Protein AF-A0A7V5G8Y9-F1 (afdb_monomer)

Mean predicted aligned error: 13.3 Å

pLDDT: mean 83.91, std 13.23, range [43.12, 98.06]

Sequence (80 aa):
MKKTIKYSEEPIGDIKIIEDFLPSPENLVLKDNNVKVTISLTKESVDFFKAEAKKHHTQYQKMIRNLLDVYANNHSASKL

Foldseek 3Di:
DDDDDDDDPDDPPDDDDDPPPDDDPVVVDPDDPDDDDDDDDDPVLQVVLVVVCVVVVHDSVVVVVVVVVVVCVVVVVVPD

Radius of gyration: 24.34 Å; Cα contacts (8 Å, |Δi|>4): 13; chains: 1; bounding box: 62×25×50 Å

Solvent-accessible surface area (backbone atoms only — not comparable to full-atom values): 5555 Å² total; per-residue (Å²): 133,86,82,80,86,81,84,74,97,65,85,87,66,89,80,79,90,72,78,91,78,75,71,56,72,75,74,68,51,85,74,75,92,76,82,90,79,90,78,91,74,60,70,68,61,54,52,50,37,50,55,52,17,64,76,68,78,52,57,37,68,58,54,53,50,54,50,52,53,52,52,51,52,63,62,57,64,74,72,116

Structure (mmCIF, N/CA/C/O backbone):
data_AF-A0A7V5G8Y9-F1
#
_entry.id   AF-A0A7V5G8Y9-F1
#
loop_
_atom_site.group_PDB
_atom_site.id
_atom_site.type_symbol
_atom_site.label_atom_id
_atom_site.label_alt_id
_atom_site.label_comp_id
_atom_site.label_asym_id
_atom_site.label_entity_id
_atom_site.label_seq_id
_atom_site.pdbx_PDB_ins_code
_atom_site.Cartn_x
_atom_site.Cartn_y
_atom_site.Cartn_z
_atom_site.occupancy
_atom_site.B_iso_or_equiv
_atom_site.auth_seq_id
_atom_site.auth_comp_id
_atom_site.auth_asym_id
_atom_site.auth_atom_id
_atom_site.pdbx_PDB_model_num
ATOM 1 N N . MET A 1 1 ? -37.863 -1.758 0.225 1.00 52.09 1 MET A N 1
ATOM 2 C CA . MET A 1 1 ? -38.208 -2.971 -0.554 1.00 52.09 1 MET A CA 1
ATOM 3 C C . MET A 1 1 ? -37.917 -2.673 -2.021 1.00 52.09 1 MET A C 1
ATOM 5 O O . MET A 1 1 ? -38.435 -1.679 -2.517 1.00 52.09 1 MET A O 1
ATOM 9 N N . LYS A 1 2 ? -37.023 -3.419 -2.688 1.00 53.81 2 LYS A N 1
ATOM 10 C CA . LYS A 1 2 ? -36.711 -3.186 -4.114 1.00 53.81 2 LYS A CA 1
ATOM 11 C C . LYS A 1 2 ? -37.897 -3.656 -4.964 1.00 53.81 2 LYS A C 1
ATOM 13 O O . LYS A 1 2 ? -38.330 -4.792 -4.806 1.00 53.81 2 LYS A O 1
ATOM 18 N N . LYS A 1 3 ? -38.429 -2.784 -5.828 1.00 68.12 3 LYS A N 1
ATOM 19 C CA . LYS A 1 3 ? -39.472 -3.1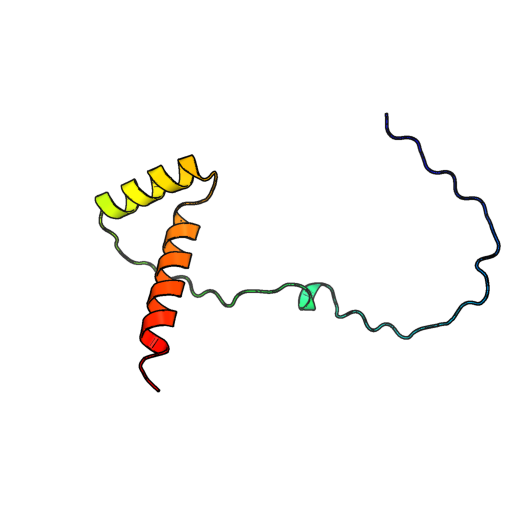55 -6.797 1.00 68.12 3 LYS A CA 1
ATOM 20 C C . LYS A 1 3 ? -38.887 -4.152 -7.797 1.00 68.12 3 LYS A C 1
ATOM 22 O O . LYS A 1 3 ? -37.823 -3.902 -8.357 1.00 68.12 3 LYS A O 1
ATOM 27 N N . THR A 1 4 ? -39.572 -5.270 -7.996 1.00 72.62 4 THR A N 1
ATOM 28 C CA . THR A 1 4 ? -39.245 -6.250 -9.031 1.00 72.62 4 THR A CA 1
ATOM 29 C C . THR A 1 4 ? -39.592 -5.666 -10.396 1.00 72.62 4 THR A C 1
ATOM 31 O O . THR A 1 4 ? -40.716 -5.218 -10.624 1.00 72.62 4 THR A O 1
ATOM 34 N N . ILE A 1 5 ? -38.606 -5.623 -11.290 1.00 78.31 5 ILE A N 1
ATOM 35 C CA . ILE A 1 5 ? -38.802 -5.192 -12.675 1.00 78.31 5 ILE A CA 1
ATOM 36 C C . ILE A 1 5 ? -39.535 -6.332 -13.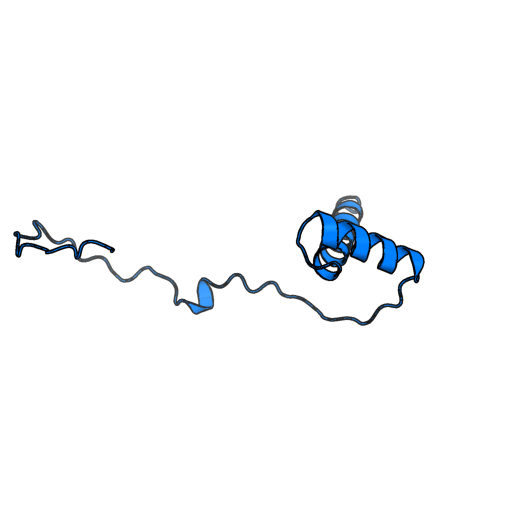391 1.00 78.31 5 ILE A C 1
ATOM 38 O O . ILE A 1 5 ? -39.059 -7.466 -13.384 1.00 78.31 5 ILE A O 1
ATOM 42 N N . LYS A 1 6 ? -40.717 -6.048 -13.946 1.00 75.19 6 LYS A N 1
ATOM 43 C CA . LYS A 1 6 ? -41.460 -6.974 -14.809 1.00 75.19 6 LYS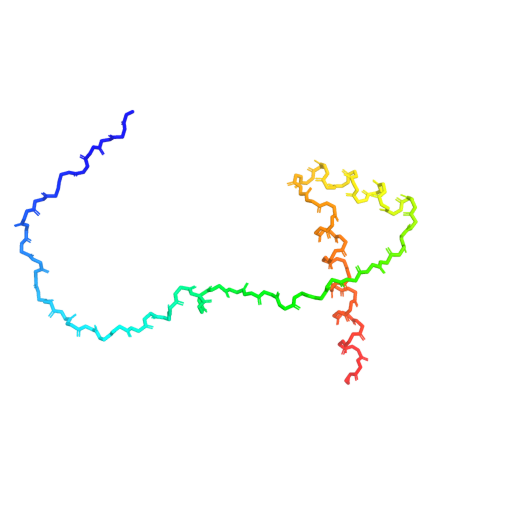 A CA 1
ATOM 44 C C . LYS A 1 6 ? -41.163 -6.596 -16.253 1.00 75.19 6 LYS A C 1
ATOM 46 O O . LYS A 1 6 ? -41.527 -5.499 -16.664 1.00 75.19 6 LYS A O 1
ATOM 51 N N . TYR A 1 7 ? -40.493 -7.480 -16.976 1.00 79.06 7 TYR A N 1
ATOM 52 C CA . TYR A 1 7 ? -40.241 -7.310 -18.402 1.00 79.06 7 TYR A CA 1
ATOM 53 C C . TYR A 1 7 ? -41.451 -7.819 -19.195 1.00 79.06 7 TYR A C 1
ATOM 55 O O . TYR A 1 7 ? -42.028 -8.851 -18.847 1.00 79.06 7 TYR A O 1
ATOM 63 N N . SER A 1 8 ? -41.864 -7.062 -20.207 1.00 74.06 8 SER A N 1
ATOM 64 C CA . SER A 1 8 ? -42.821 -7.469 -21.239 1.00 74.06 8 SER A CA 1
ATOM 65 C C . SER A 1 8 ? -42.066 -8.153 -22.383 1.00 74.06 8 SER A C 1
ATOM 67 O O . SER A 1 8 ? -40.953 -7.751 -22.716 1.00 74.06 8 SER A O 1
ATOM 69 N N . GLU A 1 9 ? -42.674 -9.179 -22.985 1.00 74.44 9 GLU A N 1
ATOM 70 C CA . GLU A 1 9 ? -42.179 -9.891 -24.179 1.00 74.44 9 GLU A CA 1
ATOM 71 C C . GLU A 1 9 ? -42.325 -9.007 -25.435 1.00 74.44 9 GLU A C 1
ATOM 73 O O . GLU A 1 9 ? -43.101 -9.291 -26.347 1.00 74.44 9 GLU A O 1
ATOM 78 N N . GLU A 1 10 ? -41.656 -7.858 -25.441 1.00 76.56 10 GLU A N 1
ATOM 79 C CA . GLU A 1 10 ? -41.656 -6.925 -26.565 1.00 76.56 10 GLU A CA 1
ATOM 80 C C . GLU A 1 10 ? -40.730 -7.416 -27.688 1.00 76.56 10 GLU A C 1
ATOM 82 O O . GLU A 1 10 ? -39.706 -8.053 -27.420 1.00 76.56 10 GLU A O 1
ATOM 87 N N . PRO A 1 11 ? -41.062 -7.135 -28.963 1.00 75.44 11 PRO A N 1
ATOM 88 C CA . PRO A 1 11 ? -40.238 -7.559 -30.084 1.00 75.44 11 PRO A CA 1
ATOM 89 C C . PRO A 1 11 ? -38.862 -6.881 -30.011 1.00 75.44 11 PRO A C 1
ATOM 91 O O . PRO A 1 11 ? -38.752 -5.660 -30.048 1.00 75.44 11 PRO A O 1
ATOM 94 N N . ILE A 1 12 ? -37.811 -7.700 -29.950 1.00 71.50 12 ILE A N 1
ATOM 95 C CA . ILE A 1 12 ? -36.398 -7.313 -29.773 1.00 71.50 12 ILE A CA 1
ATOM 96 C C . ILE A 1 12 ? -35.821 -6.451 -30.925 1.00 71.50 12 ILE A C 1
ATOM 98 O O . ILE A 1 12 ? -34.708 -5.938 -30.816 1.00 71.50 12 ILE A O 1
ATOM 102 N N . GLY A 1 13 ? -36.580 -6.230 -32.003 1.00 77.06 13 GLY A N 1
ATOM 103 C CA . GLY A 1 13 ? -36.130 -5.506 -33.196 1.00 77.06 13 GLY A CA 1
ATOM 104 C C . GLY A 1 13 ? -35.147 -6.321 -34.043 1.00 77.06 13 GLY A C 1
ATOM 105 O O . GLY A 1 13 ? -35.047 -7.540 -33.899 1.00 77.06 13 GLY A O 1
ATOM 106 N N . ASP A 1 14 ? -34.428 -5.653 -34.947 1.00 79.06 14 ASP A N 1
ATOM 107 C CA . ASP A 1 14 ? -33.446 -6.295 -35.826 1.00 79.06 14 ASP A CA 1
ATOM 108 C C . ASP A 1 14 ? -32.188 -6.705 -35.041 1.00 79.06 14 ASP A C 1
ATOM 110 O O . ASP A 1 14 ? -31.408 -5.872 -34.574 1.00 79.06 14 ASP A O 1
ATOM 114 N N . ILE A 1 15 ? -31.978 -8.015 -34.901 1.00 79.25 15 ILE A N 1
ATOM 115 C CA . ILE A 1 15 ? -30.852 -8.583 -34.154 1.00 79.25 15 ILE A CA 1
ATOM 116 C C . ILE A 1 15 ? -29.614 -8.603 -35.050 1.00 79.25 15 ILE A C 1
ATOM 118 O O . ILE A 1 15 ? -29.577 -9.293 -36.069 1.00 79.25 15 ILE A O 1
ATOM 122 N N . LYS A 1 16 ? -28.555 -7.907 -34.635 1.00 77.56 16 LYS A N 1
ATOM 123 C CA . LYS A 1 16 ? -27.229 -8.040 -35.243 1.00 77.56 16 LYS A CA 1
ATOM 124 C C . LYS A 1 16 ? -26.395 -9.014 -34.415 1.00 77.56 16 LYS A C 1
ATOM 126 O O . LYS A 1 16 ? -26.033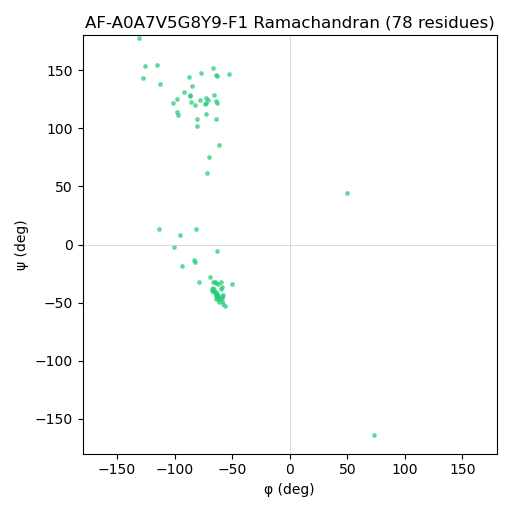 -8.705 -33.284 1.00 77.56 16 LYS A O 1
ATOM 131 N N . ILE A 1 17 ? -26.098 -10.186 -34.975 1.00 78.06 17 ILE A N 1
ATOM 132 C CA . ILE A 1 17 ? -25.204 -11.165 -34.344 1.00 78.06 17 ILE A CA 1
ATOM 133 C C . ILE A 1 17 ? -23.775 -10.626 -34.449 1.00 78.06 17 ILE A C 1
ATOM 135 O O . ILE A 1 17 ? -23.296 -10.333 -35.544 1.00 78.06 17 ILE A O 1
ATOM 139 N N . ILE A 1 18 ? -23.122 -10.452 -33.304 1.00 81.00 18 ILE A N 1
ATOM 140 C CA . ILE A 1 18 ? -21.729 -10.015 -33.192 1.00 81.00 18 ILE A CA 1
ATOM 141 C C . ILE A 1 18 ? -20.943 -11.197 -32.625 1.00 81.00 18 ILE A C 1
ATOM 143 O O . ILE A 1 18 ? -21.429 -11.882 -31.725 1.00 81.00 18 ILE A O 1
ATOM 147 N N . GLU A 1 19 ? -19.755 -11.451 -33.167 1.00 84.06 19 GLU A N 1
ATOM 148 C CA . GLU A 1 19 ? -18.843 -12.455 -32.618 1.00 84.06 19 GLU A CA 1
ATOM 149 C C . GLU A 1 19 ? -18.391 -12.055 -31.208 1.00 84.06 19 GLU A C 1
ATOM 151 O O . GLU A 1 19 ? -18.250 -10.867 -30.904 1.00 84.06 19 GLU A O 1
ATOM 156 N N . ASP A 1 20 ? -18.183 -13.042 -30.335 1.00 81.06 20 ASP A N 1
ATOM 157 C CA . ASP A 1 20 ? -17.726 -12.785 -28.971 1.00 81.06 20 ASP A CA 1
ATOM 158 C C . ASP A 1 20 ? -16.324 -12.162 -28.997 1.00 81.06 20 ASP A C 1
ATOM 160 O O . ASP A 1 20 ? -15.333 -12.806 -29.338 1.00 81.06 20 ASP A O 1
ATOM 164 N N . PHE A 1 21 ? -16.260 -10.871 -28.676 1.00 80.88 21 PHE A N 1
ATOM 165 C CA . PHE A 1 21 ? -15.030 -10.085 -28.622 1.00 80.88 21 PHE A CA 1
ATOM 166 C C . PHE A 1 21 ? -14.528 -9.907 -27.189 1.00 80.88 21 PHE A C 1
ATOM 168 O O . PHE A 1 21 ? -13.507 -9.244 -26.976 1.00 80.88 21 PHE A O 1
ATOM 175 N N . LEU A 1 22 ? -15.258 -10.418 -26.190 1.00 85.94 22 LEU A N 1
ATOM 176 C CA . LEU A 1 22 ? -14.892 -10.189 -24.806 1.00 85.94 22 LEU A CA 1
ATOM 177 C C . LEU A 1 22 ? -13.728 -11.110 -24.425 1.00 85.94 22 LEU A C 1
ATOM 179 O O . LEU A 1 22 ? -13.829 -12.333 -24.540 1.00 85.94 22 LEU A O 1
ATOM 183 N N . PRO A 1 23 ? -12.606 -10.552 -23.938 1.00 79.19 23 PRO A N 1
ATOM 184 C CA . PRO A 1 23 ? -11.548 -11.379 -23.393 1.00 79.19 23 PRO A CA 1
ATOM 185 C C . PRO A 1 23 ? -12.083 -12.125 -22.168 1.00 79.19 23 PRO A C 1
ATOM 187 O O . PRO A 1 23 ? -12.885 -11.598 -21.392 1.00 79.19 23 PRO A O 1
ATOM 190 N N . SER A 1 24 ? -11.621 -13.360 -21.980 1.00 82.50 24 SER A N 1
ATOM 191 C CA . SER A 1 24 ? -12.017 -14.178 -20.836 1.00 82.50 24 SER A CA 1
ATOM 192 C C . SER A 1 24 ? -11.808 -13.424 -19.513 1.00 82.50 24 SER A C 1
ATOM 194 O O . SER A 1 24 ? -10.841 -12.665 -19.402 1.00 82.50 24 SER A O 1
ATOM 196 N N . PRO A 1 25 ? -12.652 -13.641 -18.485 1.00 75.31 25 PRO A N 1
ATOM 197 C CA . PRO A 1 25 ? -12.597 -12.894 -17.225 1.00 75.31 25 PRO A CA 1
ATOM 198 C C . PRO A 1 25 ? -11.205 -12.831 -16.591 1.00 75.31 25 PRO A C 1
ATOM 200 O O . PRO A 1 25 ? -10.832 -11.815 -16.018 1.00 75.31 25 PRO A O 1
ATOM 203 N N . GLU A 1 26 ? -10.407 -13.887 -16.742 1.00 73.94 26 GLU A N 1
ATOM 204 C CA . GLU A 1 26 ? -9.029 -13.962 -16.252 1.00 73.94 26 GLU A CA 1
ATOM 205 C C . GLU A 1 26 ? -8.081 -12.954 -16.922 1.00 73.94 26 GLU A C 1
ATOM 207 O O . GLU A 1 26 ? -7.184 -12.438 -16.258 1.00 73.94 26 GLU A O 1
ATOM 212 N N . ASN A 1 27 ? -8.315 -12.636 -18.199 1.00 70.12 27 ASN A N 1
ATOM 213 C CA . ASN A 1 27 ? -7.570 -11.649 -18.986 1.00 70.12 27 ASN A CA 1
ATOM 214 C C . ASN A 1 27 ? -8.049 -10.210 -18.730 1.00 70.12 27 ASN A C 1
ATOM 216 O O . ASN A 1 27 ? -7.355 -9.259 -19.080 1.00 70.12 27 ASN A O 1
ATOM 220 N N . LEU A 1 28 ? -9.223 -10.041 -18.114 1.00 70.44 28 LEU A N 1
ATOM 221 C CA . LEU A 1 28 ? -9.714 -8.747 -17.629 1.00 70.44 28 LEU A CA 1
ATOM 222 C C . LEU A 1 28 ? -9.140 -8.387 -16.252 1.00 70.44 28 LEU A C 1
ATOM 224 O O . LEU A 1 28 ? -9.250 -7.239 -15.818 1.00 70.44 28 LEU A O 1
ATOM 228 N N . VAL A 1 29 ? -8.523 -9.344 -15.550 1.00 67.50 29 VAL A N 1
ATOM 229 C CA . VAL A 1 29 ? -7.863 -9.068 -14.274 1.00 67.50 29 VAL A CA 1
ATOM 230 C C . VAL A 1 29 ? -6.487 -8.472 -14.552 1.00 67.50 29 VAL A C 1
ATOM 232 O O . VAL A 1 29 ? -5.555 -9.179 -14.928 1.00 67.50 29 VAL A O 1
ATOM 235 N N . LEU A 1 30 ? -6.344 -7.172 -14.294 1.00 62.19 30 LEU A N 1
ATOM 236 C CA . LEU A 1 30 ? -5.049 -6.502 -14.149 1.00 62.19 30 LEU A CA 1
ATOM 237 C C . LEU A 1 30 ? -4.303 -7.125 -12.957 1.00 62.19 30 LEU A C 1
ATOM 239 O O . LEU A 1 30 ? -4.424 -6.677 -11.817 1.00 62.19 30 LEU A O 1
ATOM 243 N N . LYS A 1 31 ? -3.588 -8.228 -13.191 1.00 62.44 31 LYS A N 1
ATOM 244 C CA . LYS A 1 31 ? -2.703 -8.830 -12.193 1.00 62.44 31 LYS A CA 1
ATOM 245 C C . LYS A 1 31 ? -1.392 -8.056 -12.203 1.00 62.44 31 LYS A C 1
ATOM 247 O O . LYS A 1 31 ? -0.553 -8.260 -13.074 1.00 62.44 31 LYS A O 1
ATOM 252 N N . ASP A 1 32 ? -1.212 -7.183 -11.220 1.00 68.62 32 ASP A N 1
ATOM 253 C CA . ASP A 1 32 ? 0.073 -6.528 -11.000 1.00 68.62 32 ASP A CA 1
ATOM 254 C C . ASP A 1 32 ? 1.136 -7.577 -10.630 1.00 68.62 32 ASP A C 1
ATOM 256 O O . ASP A 1 32 ? 0.984 -8.313 -9.644 1.00 68.62 32 ASP A O 1
ATOM 260 N N . ASN A 1 33 ? 2.229 -7.627 -11.400 1.00 75.38 33 ASN A N 1
ATOM 261 C CA . ASN A 1 33 ? 3.381 -8.506 -11.174 1.00 75.38 33 ASN A CA 1
ATOM 262 C C . ASN A 1 33 ? 4.171 -8.066 -9.926 1.00 75.38 33 ASN A C 1
ATOM 264 O O . ASN A 1 33 ? 5.234 -7.456 -10.017 1.00 75.38 33 ASN A O 1
ATOM 268 N N . ASN A 1 34 ? 3.638 -8.349 -8.738 1.00 81.44 34 ASN A N 1
ATOM 269 C CA . ASN A 1 34 ? 4.254 -7.981 -7.466 1.00 81.44 34 ASN A CA 1
ATOM 270 C C . ASN A 1 34 ? 5.259 -9.044 -6.995 1.00 81.44 34 ASN A C 1
ATOM 272 O O . ASN A 1 34 ? 4.905 -10.212 -6.832 1.00 81.44 34 ASN A O 1
ATOM 276 N N . VAL A 1 35 ? 6.483 -8.623 -6.660 1.00 87.25 35 VAL A N 1
ATOM 277 C CA . VAL A 1 35 ? 7.476 -9.468 -5.974 1.00 87.25 35 VAL A CA 1
ATOM 278 C C . VAL A 1 35 ? 7.449 -9.162 -4.478 1.00 87.25 35 VAL A C 1
ATOM 280 O O . VAL A 1 35 ? 7.596 -8.015 -4.058 1.00 87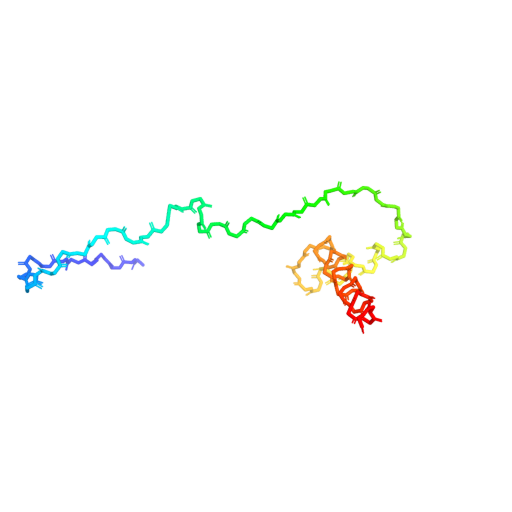.25 35 VAL A O 1
ATOM 283 N N . LYS A 1 36 ? 7.260 -10.192 -3.646 1.00 88.44 36 LYS A N 1
ATOM 284 C CA . LYS A 1 36 ? 7.285 -10.047 -2.186 1.00 88.44 36 LYS A CA 1
ATOM 285 C C . LYS A 1 36 ? 8.718 -10.159 -1.675 1.00 88.44 36 LYS A C 1
ATOM 287 O O . LYS A 1 36 ? 9.358 -11.191 -1.848 1.00 88.44 36 LYS A O 1
ATOM 292 N N . VAL A 1 37 ? 9.171 -9.126 -0.975 1.00 89.94 37 VAL A N 1
ATOM 293 C CA . VAL A 1 37 ? 10.473 -9.088 -0.300 1.00 89.94 37 VAL A CA 1
ATOM 294 C C . VAL A 1 37 ? 10.298 -8.739 1.177 1.00 89.94 37 VAL A C 1
ATOM 296 O O . VAL A 1 37 ? 9.326 -8.082 1.556 1.00 89.94 37 VAL A O 1
ATOM 299 N N . THR A 1 38 ? 11.239 -9.174 2.013 1.00 93.38 38 THR A N 1
ATOM 300 C CA . THR A 1 38 ? 11.310 -8.782 3.426 1.00 93.38 38 THR A CA 1
ATOM 301 C C . THR A 1 38 ? 12.389 -7.719 3.578 1.00 93.38 38 THR A C 1
ATOM 303 O O . THR A 1 38 ? 13.544 -7.970 3.248 1.00 93.38 38 THR A O 1
ATOM 306 N N . ILE A 1 39 ? 12.017 -6.544 4.084 1.00 93.00 39 ILE A N 1
ATOM 307 C CA . ILE A 1 39 ? 12.936 -5.440 4.379 1.00 93.00 39 ILE A CA 1
ATOM 308 C C . ILE A 1 39 ? 12.732 -4.980 5.823 1.00 93.00 39 ILE A C 1
ATOM 310 O O . ILE A 1 39 ? 11.604 -4.966 6.321 1.00 93.00 39 ILE A O 1
ATOM 314 N N . SER A 1 40 ? 13.815 -4.600 6.495 1.00 95.50 40 SER A N 1
ATOM 315 C CA . SER A 1 40 ? 13.753 -4.018 7.838 1.00 95.50 40 SER A CA 1
ATOM 316 C C . SER A 1 40 ? 13.536 -2.511 7.737 1.00 95.50 40 SER A C 1
ATOM 318 O O . SER A 1 40 ? 14.287 -1.820 7.055 1.00 95.50 40 SER A O 1
ATOM 320 N N . LEU A 1 41 ? 12.521 -2.000 8.433 1.00 94.94 41 LEU A N 1
ATOM 321 C CA . LEU A 1 41 ? 12.226 -0.571 8.548 1.00 94.94 41 LEU A CA 1
ATOM 322 C C . LEU A 1 41 ? 12.404 -0.127 10.001 1.00 94.94 41 LEU A C 1
ATOM 324 O O . LEU A 1 41 ? 12.260 -0.931 10.924 1.00 94.94 41 LEU A O 1
ATOM 328 N N . THR A 1 42 ? 12.689 1.157 10.215 1.00 97.50 42 THR A N 1
ATOM 329 C CA . THR A 1 42 ? 12.746 1.713 11.571 1.00 97.50 42 THR A CA 1
ATOM 330 C C . THR A 1 42 ? 11.356 1.710 12.207 1.00 97.50 42 THR A C 1
ATOM 332 O O . THR A 1 42 ? 10.329 1.806 11.525 1.00 97.50 42 THR A O 1
ATOM 335 N N . LYS A 1 43 ? 11.315 1.622 13.541 1.00 97.62 43 LYS A N 1
ATOM 336 C CA . LYS A 1 43 ? 10.058 1.679 14.297 1.00 97.62 43 LYS A CA 1
ATOM 337 C C . LYS A 1 43 ? 9.301 2.982 14.023 1.00 97.62 43 LYS A C 1
ATOM 339 O O . LYS A 1 43 ? 8.103 2.947 13.765 1.00 97.62 43 LYS A O 1
ATOM 344 N N . GLU A 1 44 ? 10.022 4.100 14.005 1.00 97.69 44 GLU A N 1
ATOM 345 C CA . GLU A 1 44 ? 9.473 5.435 13.755 1.00 97.69 44 GLU A CA 1
ATOM 346 C C . GLU A 1 44 ? 8.771 5.528 12.396 1.00 97.69 44 GLU A C 1
ATOM 348 O O . GLU A 1 44 ? 7.637 6.000 12.321 1.00 97.69 44 GLU A O 1
ATOM 353 N N . SER A 1 45 ? 9.389 5.009 11.327 1.00 96.44 45 SER A N 1
ATOM 354 C CA . SER A 1 45 ? 8.765 5.002 10.001 1.00 96.44 45 SER A CA 1
ATOM 355 C C . SER A 1 45 ? 7.494 4.154 9.979 1.00 96.44 45 SER A C 1
ATOM 357 O O . SER A 1 45 ? 6.479 4.575 9.427 1.00 96.44 45 SER A O 1
ATOM 359 N N . VAL A 1 46 ? 7.512 2.970 10.599 1.00 96.81 46 VAL A N 1
ATOM 360 C CA . VAL A 1 46 ? 6.328 2.098 10.651 1.00 96.81 46 VAL A CA 1
ATOM 361 C C . VAL A 1 46 ? 5.187 2.757 11.430 1.00 96.81 46 VAL A C 1
ATOM 363 O O . VAL A 1 46 ? 4.034 2.692 10.997 1.00 96.81 46 VAL A O 1
ATOM 366 N N . ASP A 1 47 ? 5.491 3.399 12.556 1.00 98.06 47 ASP A N 1
ATOM 367 C CA . ASP A 1 47 ? 4.491 4.067 13.387 1.00 98.06 47 ASP A CA 1
ATOM 368 C C . ASP A 1 47 ? 3.877 5.283 12.672 1.00 98.06 47 ASP A C 1
ATOM 370 O O . ASP A 1 47 ? 2.655 5.459 12.717 1.00 98.06 47 ASP A O 1
ATOM 374 N N . PHE A 1 48 ? 4.676 6.041 11.909 1.00 97.75 48 PHE A N 1
ATOM 375 C CA . PHE A 1 48 ? 4.182 7.103 11.027 1.00 97.75 48 PHE A CA 1
ATOM 376 C C . PHE A 1 48 ? 3.145 6.578 10.020 1.00 97.75 48 PHE A C 1
ATOM 378 O O . PHE A 1 48 ? 2.016 7.072 9.971 1.00 97.75 48 PHE A O 1
ATOM 385 N N . PHE A 1 49 ? 3.475 5.525 9.261 1.00 96.94 49 PHE A N 1
ATOM 386 C CA . PHE A 1 49 ? 2.544 4.989 8.260 1.00 96.94 49 PHE A CA 1
ATOM 387 C C . PHE A 1 49 ? 1.293 4.368 8.881 1.00 96.94 49 PHE A C 1
ATOM 389 O O . PHE A 1 49 ? 0.221 4.450 8.286 1.00 96.94 49 PHE A O 1
ATOM 396 N N . LYS A 1 50 ? 1.383 3.768 10.074 1.00 97.50 50 LYS A N 1
ATOM 397 C CA . LYS A 1 50 ? 0.198 3.276 10.797 1.00 97.50 50 LYS A CA 1
ATOM 398 C C . LYS A 1 50 ? -0.747 4.414 11.178 1.00 97.50 50 LYS A C 1
ATOM 400 O O . LYS A 1 50 ? -1.962 4.261 11.038 1.00 97.50 50 LYS A O 1
ATOM 405 N N . ALA A 1 51 ? -0.206 5.534 11.655 1.00 97.81 51 ALA A N 1
ATOM 406 C CA . ALA A 1 51 ? -1.001 6.697 12.027 1.00 97.81 51 ALA A CA 1
ATOM 407 C C . ALA A 1 51 ? -1.712 7.303 10.807 1.00 97.81 51 ALA A C 1
ATOM 409 O O . ALA A 1 51 ? -2.922 7.526 10.856 1.00 97.81 51 ALA A O 1
ATOM 410 N N . GLU A 1 52 ? -0.995 7.495 9.699 1.00 97.12 52 GLU A N 1
ATOM 411 C CA . GLU A 1 52 ? -1.573 8.024 8.459 1.00 97.12 52 GLU A CA 1
ATOM 412 C C . GLU A 1 52 ? -2.594 7.068 7.830 1.00 97.12 52 GLU A C 1
ATOM 414 O O . GLU A 1 52 ? -3.689 7.478 7.442 1.00 97.12 52 GLU A O 1
ATOM 419 N N . ALA A 1 53 ? -2.314 5.764 7.825 1.00 96.69 53 ALA A N 1
ATOM 420 C CA . ALA A 1 53 ? -3.239 4.761 7.308 1.00 96.69 53 ALA A CA 1
ATOM 421 C C . ALA A 1 53 ? -4.588 4.767 8.044 1.00 96.69 53 ALA A C 1
ATOM 423 O O . ALA A 1 53 ? -5.639 4.614 7.416 1.00 96.69 53 ALA A O 1
ATOM 424 N N . LYS A 1 54 ? -4.572 5.007 9.364 1.00 96.56 54 LYS A N 1
ATOM 425 C CA . LYS A 1 54 ? -5.789 5.142 10.174 1.00 96.56 54 LYS A CA 1
ATOM 426 C C . LYS A 1 54 ? -6.605 6.379 9.787 1.00 96.56 54 LYS A C 1
ATOM 428 O O . LYS A 1 54 ? -7.827 6.284 9.744 1.00 96.56 54 LYS A O 1
ATOM 433 N N . LYS A 1 55 ? -5.950 7.509 9.492 1.00 96.75 55 LYS A N 1
ATOM 434 C CA . LYS A 1 55 ? -6.617 8.750 9.053 1.00 96.75 55 LYS A CA 1
ATOM 435 C C . LYS A 1 55 ? -7.257 8.600 7.673 1.00 96.75 55 LYS A C 1
ATOM 437 O O . LYS A 1 55 ? -8.348 9.104 7.445 1.00 96.75 55 LYS A O 1
ATOM 442 N N . HIS A 1 56 ? -6.586 7.888 6.771 1.00 94.00 56 HIS A N 1
ATOM 443 C CA . HIS A 1 56 ? -7.007 7.723 5.379 1.00 94.00 56 HIS A CA 1
ATOM 444 C C . HIS A 1 56 ? -7.807 6.437 5.111 1.00 94.00 56 HIS A C 1
ATOM 446 O O . HIS A 1 56 ? -8.060 6.114 3.952 1.00 94.00 56 HIS A O 1
ATOM 452 N N . HIS A 1 57 ? -8.192 5.694 6.157 1.00 94.12 57 HIS A N 1
ATOM 453 C CA . HIS A 1 57 ? -8.938 4.433 6.061 1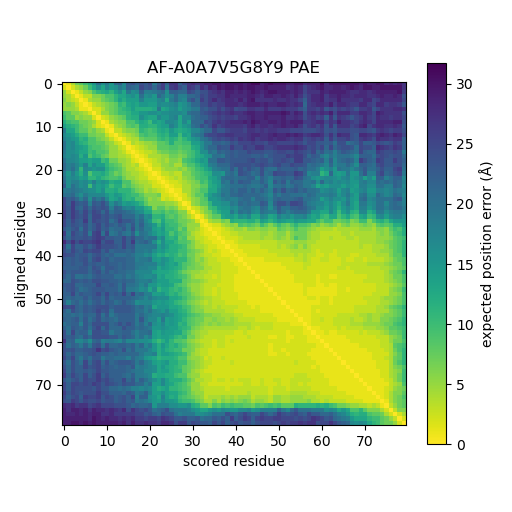.00 94.12 57 HIS A CA 1
ATOM 454 C C . HIS A 1 57 ? -8.328 3.433 5.061 1.00 94.12 57 HIS A C 1
ATOM 456 O O . HIS A 1 57 ? -9.024 2.811 4.260 1.00 94.12 57 HIS A O 1
ATOM 462 N N . THR A 1 58 ? -7.004 3.279 5.106 1.00 94.75 58 THR A N 1
ATOM 463 C CA . THR A 1 58 ? -6.243 2.412 4.196 1.00 94.75 58 THR A CA 1
ATOM 464 C C . THR A 1 58 ? -5.280 1.505 4.964 1.00 94.75 58 THR A C 1
ATOM 466 O O . THR A 1 58 ? -5.188 1.553 6.188 1.00 94.75 58 THR A O 1
ATOM 469 N N . GLN A 1 59 ? -4.560 0.642 4.250 1.00 96.06 59 GLN A N 1
ATOM 470 C CA . GLN A 1 59 ? -3.518 -0.214 4.813 1.00 96.06 59 GLN A CA 1
ATOM 471 C C . GLN A 1 59 ? -2.156 0.482 4.733 1.00 96.06 59 GLN A C 1
ATOM 473 O O . GLN A 1 59 ? -1.749 0.935 3.660 1.00 96.06 59 GLN A O 1
ATOM 478 N N . TYR A 1 60 ? -1.406 0.509 5.837 1.00 96.19 60 TYR A N 1
ATOM 479 C CA . TYR A 1 60 ? -0.087 1.154 5.891 1.00 96.19 60 TYR A CA 1
ATOM 480 C C . TYR A 1 60 ? 0.906 0.536 4.890 1.00 96.19 60 TYR A C 1
ATOM 482 O O . TYR A 1 60 ? 1.719 1.243 4.301 1.00 96.19 60 TYR A O 1
ATOM 490 N N . GLN A 1 61 ? 0.789 -0.767 4.610 1.00 94.44 61 GLN A N 1
ATOM 491 C CA . GLN A 1 61 ? 1.604 -1.457 3.607 1.00 94.44 61 GLN A CA 1
ATOM 492 C C . GLN A 1 61 ? 1.380 -0.901 2.196 1.00 94.44 61 GLN A C 1
ATOM 494 O O . GLN A 1 61 ? 2.311 -0.871 1.395 1.00 94.44 61 GLN A O 1
ATOM 499 N N . LYS A 1 62 ? 0.154 -0.462 1.877 1.00 93.25 62 LYS A N 1
ATOM 500 C CA . LYS A 1 62 ? -0.165 0.151 0.581 1.00 93.25 62 LYS A CA 1
ATOM 501 C C . LYS A 1 62 ? 0.536 1.499 0.436 1.00 93.25 62 LYS A C 1
ATOM 503 O O . LYS A 1 62 ? 1.076 1.787 -0.622 1.00 93.25 62 LYS A O 1
ATOM 508 N N . MET A 1 63 ? 0.584 2.280 1.516 1.00 95.19 63 MET A N 1
ATOM 509 C CA . MET A 1 63 ? 1.298 3.558 1.537 1.00 95.19 63 MET A CA 1
ATOM 510 C C . MET A 1 63 ? 2.804 3.365 1.336 1.00 95.19 63 MET A C 1
ATOM 512 O O . MET A 1 63 ? 3.398 4.062 0.521 1.00 95.19 63 MET A O 1
ATOM 516 N N . ILE A 1 64 ? 3.399 2.380 2.020 1.00 95.62 64 ILE A N 1
ATOM 517 C CA . ILE A 1 64 ? 4.823 2.046 1.863 1.00 95.62 64 ILE A CA 1
ATOM 518 C C . ILE A 1 64 ? 5.124 1.606 0.425 1.00 95.62 64 ILE A C 1
ATOM 520 O O . ILE A 1 64 ? 6.084 2.094 -0.162 1.00 95.62 64 ILE A O 1
ATOM 524 N N . ARG A 1 65 ? 4.299 0.723 -0.157 1.00 93.19 65 ARG A N 1
ATOM 525 C CA . ARG A 1 65 ? 4.473 0.270 -1.547 1.00 93.19 65 ARG A CA 1
ATOM 526 C C . ARG A 1 65 ? 4.437 1.447 -2.523 1.00 93.19 65 ARG A C 1
ATOM 528 O O . ARG A 1 65 ? 5.397 1.639 -3.254 1.00 93.19 65 ARG A O 1
ATOM 535 N N . ASN A 1 66 ? 3.407 2.290 -2.437 1.00 93.19 66 ASN A N 1
ATOM 536 C CA . ASN A 1 66 ? 3.277 3.458 -3.308 1.00 93.19 66 ASN A CA 1
ATOM 537 C C . ASN A 1 66 ? 4.464 4.424 -3.173 1.00 93.19 66 ASN A C 1
ATOM 539 O O . ASN A 1 66 ? 4.902 4.996 -4.166 1.00 93.19 66 ASN A O 1
ATOM 543 N N . LEU A 1 67 ? 4.990 4.616 -1.958 1.00 94.50 67 LEU A N 1
ATOM 544 C CA . LEU A 1 67 ? 6.167 5.457 -1.748 1.00 94.50 67 LEU A CA 1
ATOM 545 C C . LEU A 1 67 ? 7.399 4.890 -2.467 1.00 94.50 67 LEU A C 1
ATOM 547 O O . LEU A 1 67 ? 8.125 5.646 -3.111 1.00 94.50 67 LEU A O 1
ATOM 551 N N . LEU A 1 68 ? 7.626 3.577 -2.367 1.00 93.94 68 LEU A N 1
ATOM 552 C CA .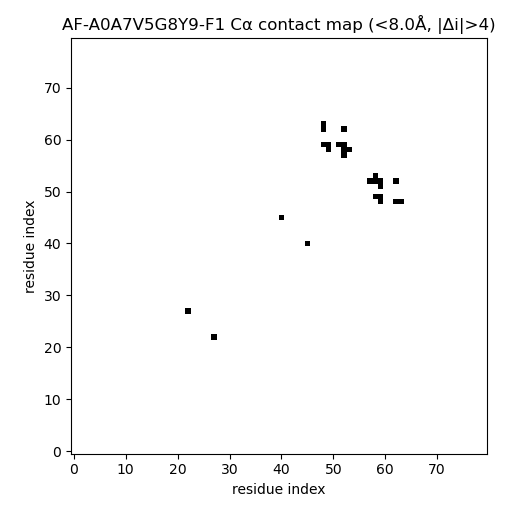 LEU A 1 68 ? 8.729 2.907 -3.057 1.00 93.94 68 LEU A CA 1
ATOM 553 C C . LEU A 1 68 ? 8.572 2.986 -4.578 1.00 93.94 68 LEU A C 1
ATOM 555 O O . LEU A 1 68 ? 9.553 3.274 -5.260 1.00 93.94 68 LEU A O 1
ATOM 559 N N . ASP A 1 69 ? 7.355 2.807 -5.094 1.00 92.00 69 ASP A N 1
ATOM 560 C CA . ASP A 1 69 ? 7.066 2.904 -6.528 1.00 92.00 69 ASP A CA 1
ATOM 561 C C . ASP A 1 69 ? 7.352 4.318 -7.060 1.00 92.00 69 ASP A C 1
ATOM 563 O O . ASP A 1 69 ? 8.044 4.481 -8.063 1.00 92.00 69 ASP A O 1
ATOM 567 N N . VAL A 1 70 ? 6.885 5.360 -6.359 1.00 94.50 70 VAL A N 1
ATOM 568 C CA . VAL A 1 70 ? 7.153 6.764 -6.725 1.00 94.50 70 VAL A CA 1
ATOM 569 C C . VAL A 1 70 ? 8.648 7.076 -6.672 1.00 94.50 70 VAL A C 1
ATOM 571 O O . VAL A 1 70 ? 9.178 7.705 -7.588 1.00 94.50 70 VAL A O 1
ATOM 574 N N . TYR A 1 71 ? 9.341 6.629 -5.622 1.00 94.75 71 TYR A N 1
ATOM 575 C CA . TYR A 1 71 ? 10.783 6.825 -5.493 1.00 94.75 71 TYR A CA 1
ATOM 576 C C . TYR A 1 71 ? 11.544 6.152 -6.641 1.00 94.75 71 TYR A C 1
ATOM 578 O O . TYR A 1 71 ? 12.363 6.796 -7.298 1.00 94.75 71 TYR A O 1
ATOM 586 N N . ALA A 1 72 ? 11.245 4.882 -6.921 1.00 93.50 72 ALA A N 1
ATOM 587 C CA . ALA A 1 72 ? 11.879 4.139 -8.000 1.00 93.50 72 ALA A CA 1
ATOM 588 C C . ALA A 1 72 ? 11.648 4.823 -9.354 1.00 93.50 72 ALA A C 1
ATOM 590 O O . ALA A 1 72 ? 12.622 5.091 -10.052 1.00 93.50 72 ALA A O 1
ATOM 591 N N . ASN A 1 73 ? 10.402 5.193 -9.668 1.00 92.69 73 ASN A N 1
ATOM 592 C CA . ASN A 1 73 ? 10.039 5.855 -10.923 1.00 92.69 73 ASN A CA 1
ATOM 593 C C . ASN A 1 73 ? 10.784 7.181 -11.130 1.00 92.69 73 ASN A C 1
ATOM 595 O O . ASN A 1 73 ? 11.318 7.435 -12.212 1.00 92.69 73 ASN A O 1
ATOM 599 N N . ASN A 1 74 ? 10.871 8.009 -10.085 1.00 93.94 74 ASN A N 1
ATOM 600 C CA . ASN A 1 74 ? 11.563 9.297 -10.157 1.00 93.94 74 ASN A CA 1
ATOM 601 C C . ASN A 1 74 ? 13.074 9.143 -10.394 1.00 93.94 74 ASN A C 1
ATOM 603 O O . ASN A 1 74 ? 13.684 9.981 -11.053 1.00 93.94 74 ASN A O 1
ATOM 6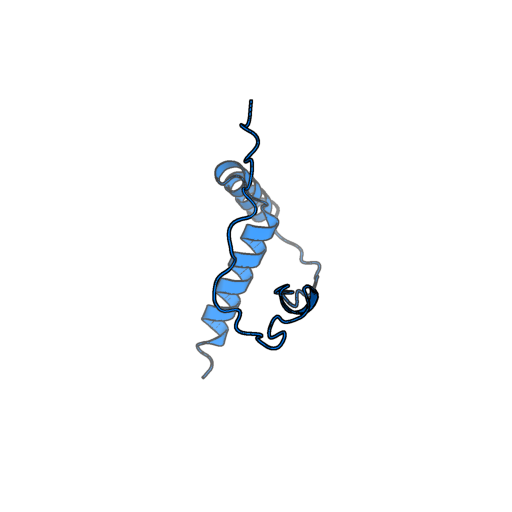07 N N . HIS A 1 75 ? 13.688 8.078 -9.875 1.00 91.81 75 HIS A N 1
ATOM 608 C CA . HIS A 1 75 ? 15.127 7.843 -10.010 1.00 91.81 75 HIS A CA 1
ATOM 609 C C . HIS A 1 75 ? 15.507 6.963 -11.208 1.00 91.81 75 HIS A C 1
ATOM 611 O O . HIS A 1 75 ? 16.655 7.009 -11.651 1.00 91.81 75 HIS A O 1
ATOM 617 N N . SER A 1 76 ? 14.570 6.197 -11.768 1.00 86.25 76 SER A N 1
ATOM 618 C CA . SER A 1 76 ? 14.770 5.476 -13.027 1.00 86.25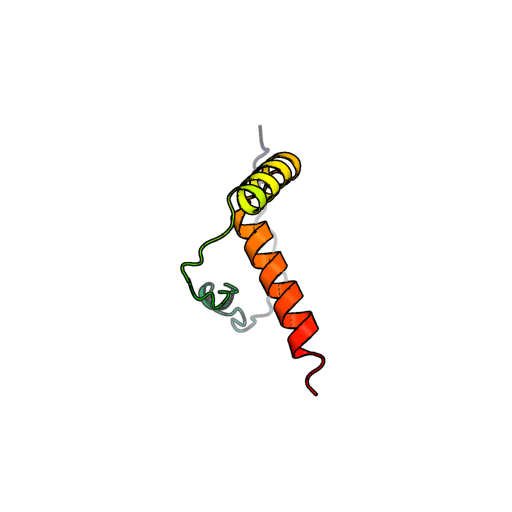 76 SER A CA 1
ATOM 619 C C . SER A 1 76 ? 14.622 6.387 -14.246 1.00 86.25 76 SER A C 1
ATOM 621 O O . SER A 1 76 ? 15.316 6.175 -15.235 1.00 86.25 76 SER A O 1
ATOM 623 N N . ALA A 1 77 ? 13.764 7.413 -14.175 1.00 63.66 77 ALA A N 1
ATOM 624 C CA . ALA A 1 77 ? 13.541 8.353 -15.278 1.00 63.66 77 ALA A CA 1
ATOM 625 C C . ALA A 1 77 ? 14.748 9.271 -15.555 1.00 63.66 77 ALA A C 1
ATOM 627 O O . ALA A 1 77 ? 14.972 9.653 -16.697 1.00 63.66 77 ALA A O 1
ATOM 628 N N . SER A 1 78 ? 15.570 9.570 -14.545 1.00 57.69 78 SER A N 1
ATOM 629 C CA . SER A 1 78 ? 16.784 10.398 -14.682 1.00 57.69 78 SER A CA 1
ATOM 630 C C . SER A 1 78 ? 18.009 9.637 -15.219 1.00 57.69 78 SER A C 1
ATOM 632 O O . SER A 1 78 ? 19.133 10.117 -15.086 1.00 57.69 78 SER A O 1
ATOM 634 N N . LYS A 1 79 ? 17.822 8.425 -15.758 1.00 52.44 79 LYS A N 1
ATOM 635 C CA . LYS A 1 79 ? 18.903 7.550 -16.245 1.00 52.44 79 LYS A CA 1
ATOM 636 C C . LYS A 1 79 ? 18.900 7.325 -17.765 1.00 52.44 79 LYS A C 1
ATOM 638 O O . LYS A 1 79 ? 19.608 6.431 -18.224 1.00 52.44 79 LYS A O 1
ATOM 643 N N . LEU A 1 80 ? 18.135 8.122 -18.514 1.00 43.12 80 LEU A N 1
ATOM 644 C CA . LEU A 1 80 ? 18.131 8.171 -19.981 1.00 43.12 80 LEU A CA 1
ATOM 645 C C . LEU A 1 80 ? 18.685 9.507 -20.478 1.00 43.12 80 LEU A C 1
ATOM 647 O O . LEU A 1 80 ? 18.284 10.545 -19.907 1.00 43.12 80 LEU A O 1
#

Secondary structure (DSSP, 8-state):
-PPPP--------S-------PPPHHHHS----PPP------HHHHHHHHHHHHHTTS-HHHHHHHHHHHHHHHHHHTT-